Protein AF-A0A1X0S6M7-F1 (afdb_monomer_lite)

Sequence (130 aa):
MNEFTLKLNHEHPSCSLILDLDDKNWINVFSAEELDEIKNKCVEKDISFQFPEKDFLNTIPRTTDIIKVFNHISNIVIDPVTERDLYWLKIIIQQAADLFATNYLPLTDHSERDVMRRVWSFIDTAFDAN

pLDDT: mean 71.57, std 11.13, range [41.09, 85.56]

Secondary structure (DSSP, 8-state):
-HHHHTT-SS--GGGGT---TT-GGGGGTS-HHHHHHHHHH----------TTHHHHHHS---S-HHHHHHHHHT----TTTSHHHHHHHHHHHHHHHHHHTTSS--SS--HHHHHHHHHHHHHHHHS--

Foldseek 3Di:
DVVVCVPDPDDDCVVVVNDDLPDPVCVVVDPPVVSVVVVVVPPPPCPVPPVVCVVVVVQQDPDPDLVSRLVSLVPDDDDCVPRVSVVVVSVVSNVVSVCVVVVVDDPPPDDPVRVVVSVVVVVVVVVPPD

Organism: Rhizopus microsporus (NCBI:txid58291)

Radius of gyration: 20.67 Å; chains: 1; bounding box: 52×32×50 Å

Structure (mmCIF, N/CA/C/O backbone):
data_AF-A0A1X0S6M7-F1
#
_entry.id   AF-A0A1X0S6M7-F1
#
loop_
_atom_site.group_PDB
_atom_site.id
_atom_site.type_symbol
_atom_site.label_atom_id
_atom_site.label_alt_id
_atom_site.label_comp_id
_atom_site.label_asym_id
_atom_site.label_entity_id
_atom_site.label_seq_id
_atom_site.pdbx_PDB_ins_code
_atom_site.Cartn_x
_atom_site.Cartn_y
_atom_site.Cartn_z
_atom_site.occupancy
_atom_site.B_iso_or_equiv
_atom_site.auth_seq_id
_atom_site.auth_comp_id
_atom_site.auth_asym_id
_atom_site.auth_atom_id
_atom_site.pdbx_PDB_model_num
ATOM 1 N N . MET A 1 1 ? -13.687 1.045 28.177 1.00 54.53 1 MET A N 1
ATOM 2 C CA . MET A 1 1 ? -12.752 0.828 27.048 1.00 54.53 1 MET A CA 1
ATOM 3 C C . MET A 1 1 ? -11.516 0.018 27.455 1.00 54.53 1 MET A C 1
ATOM 5 O O . MET A 1 1 ? -11.320 -1.040 26.876 1.00 54.53 1 MET A O 1
ATOM 9 N N . ASN A 1 2 ? -10.766 0.416 28.497 1.00 55.38 2 ASN A N 1
ATOM 10 C CA . ASN A 1 2 ? -9.593 -0.337 28.990 1.00 55.38 2 ASN A CA 1
ATOM 11 C C . ASN A 1 2 ? -9.863 -1.818 29.330 1.00 55.38 2 ASN A C 1
ATOM 13 O O . ASN A 1 2 ? -9.045 -2.672 29.028 1.00 55.38 2 ASN A O 1
ATOM 17 N N . GLU A 1 3 ? -11.009 -2.165 29.923 1.00 62.09 3 GLU A N 1
ATOM 18 C CA . GLU A 1 3 ? -11.290 -3.569 30.282 1.00 62.09 3 GLU A CA 1
ATOM 19 C C . GLU A 1 3 ? -11.527 -4.500 29.083 1.00 62.09 3 GLU A C 1
ATOM 21 O O . GLU A 1 3 ? -11.384 -5.716 29.214 1.00 62.09 3 GLU A O 1
ATOM 26 N N . PHE A 1 4 ? -11.908 -3.950 27.926 1.00 65.81 4 PHE A N 1
ATOM 27 C CA . PHE A 1 4 ? -12.124 -4.720 26.703 1.00 65.81 4 PHE A CA 1
ATOM 28 C C . PHE A 1 4 ? -10.811 -4.905 25.935 1.00 65.81 4 PHE A C 1
ATOM 30 O O . PHE A 1 4 ? -10.477 -6.021 25.543 1.00 65.81 4 PHE A O 1
ATOM 37 N N . THR A 1 5 ? -10.023 -3.834 25.806 1.00 60.31 5 THR A N 1
ATOM 38 C CA . THR A 1 5 ? -8.711 -3.867 25.144 1.00 60.31 5 THR A CA 1
ATOM 39 C C . THR A 1 5 ? -7.724 -4.791 25.858 1.00 60.31 5 THR A C 1
ATOM 41 O O . THR A 1 5 ? -6.929 -5.454 25.202 1.00 60.31 5 THR A O 1
ATOM 44 N N . LEU A 1 6 ? -7.840 -4.936 27.183 1.00 65.50 6 LEU A N 1
ATOM 45 C CA . LEU A 1 6 ? -7.052 -5.883 27.982 1.00 65.50 6 LEU A CA 1
ATOM 46 C C . LEU A 1 6 ? -7.402 -7.367 27.750 1.00 65.50 6 LEU A C 1
ATOM 48 O O . LEU A 1 6 ? -6.656 -8.234 28.199 1.00 65.50 6 LEU A O 1
ATOM 52 N N . LYS A 1 7 ? -8.526 -7.679 27.089 1.00 69.50 7 LYS A N 1
ATOM 53 C CA . LYS A 1 7 ? -8.969 -9.059 26.799 1.00 69.50 7 LYS A CA 1
ATOM 54 C C . LYS A 1 7 ? -8.664 -9.505 25.369 1.00 69.50 7 LYS A C 1
ATOM 56 O O . LYS A 1 7 ? -8.893 -10.667 25.035 1.00 69.50 7 LYS A O 1
ATOM 61 N N . LEU A 1 8 ? -8.196 -8.595 24.520 1.00 68.62 8 LEU A N 1
ATOM 62 C CA . LEU A 1 8 ? -7.905 -8.875 23.122 1.00 68.62 8 LEU A CA 1
ATOM 63 C C . LEU A 1 8 ? -6.493 -9.457 22.976 1.00 68.62 8 LEU A C 1
ATOM 65 O O . LEU A 1 8 ? -5.521 -8.880 23.450 1.00 68.62 8 LEU A O 1
ATOM 69 N N . ASN A 1 9 ? -6.382 -10.592 22.282 1.00 65.00 9 ASN A N 1
ATOM 70 C CA . ASN A 1 9 ? -5.089 -11.220 21.969 1.00 65.00 9 ASN A CA 1
ATOM 71 C C . ASN A 1 9 ? -4.342 -10.514 20.822 1.00 65.00 9 ASN A C 1
ATOM 73 O O . ASN A 1 9 ? -3.154 -10.752 20.624 1.00 65.00 9 ASN A O 1
ATOM 77 N N . HIS A 1 10 ? -5.039 -9.666 20.061 1.00 67.69 10 HIS A N 1
ATOM 78 C CA . HIS A 1 10 ? -4.514 -8.938 18.909 1.00 67.69 10 HIS A CA 1
ATOM 79 C C . HIS A 1 10 ? -4.944 -7.470 18.958 1.00 67.69 10 HIS A C 1
ATOM 81 O O . HIS A 1 10 ? -5.960 -7.133 19.567 1.00 67.69 10 HIS A O 1
ATOM 87 N N . GLU A 1 11 ? -4.161 -6.601 18.318 1.00 66.81 11 GLU A N 1
ATOM 88 C CA . GLU A 1 11 ? -4.456 -5.172 18.219 1.00 66.81 11 GLU A CA 1
ATOM 89 C C . GLU A 1 11 ? -5.772 -4.978 17.450 1.00 66.81 11 GLU A C 1
ATOM 91 O O . GLU A 1 11 ? -5.950 -5.495 16.349 1.00 66.81 11 GLU A O 1
ATOM 96 N N . HIS A 1 12 ? -6.726 -4.295 18.078 1.00 70.75 12 HIS A N 1
ATOM 97 C CA . HIS A 1 12 ? -8.055 -4.036 17.535 1.00 70.75 12 HIS A CA 1
ATOM 98 C C . HIS A 1 12 ? -8.202 -2.524 17.310 1.00 70.75 12 HIS A C 1
ATOM 100 O O . HIS A 1 12 ? -7.685 -1.765 18.132 1.00 70.75 12 HIS A O 1
ATOM 106 N N . PRO A 1 13 ? -8.918 -2.043 16.277 1.00 72.38 13 PRO A N 1
ATOM 107 C CA . PRO A 1 13 ? -9.119 -0.608 16.030 1.00 72.38 13 PRO A CA 1
ATOM 108 C C . PRO A 1 13 ? -9.580 0.194 17.262 1.00 72.38 13 PRO A C 1
ATOM 110 O O . PRO A 1 13 ? -9.118 1.311 17.502 1.00 72.38 13 PRO A O 1
ATOM 113 N N . SER A 1 14 ? -10.398 -0.421 18.123 1.00 71.38 14 SER A N 1
ATOM 114 C CA . SER A 1 14 ? -10.837 0.154 19.403 1.00 71.38 14 SER A CA 1
ATOM 115 C C . SER A 1 14 ? -9.693 0.451 20.387 1.00 71.38 14 SER A C 1
ATOM 117 O O . SER A 1 14 ? -9.833 1.331 21.232 1.00 71.38 14 SER A O 1
ATOM 119 N N . CYS A 1 15 ? -8.560 -0.261 20.299 1.00 70.00 15 CYS A N 1
ATOM 120 C CA . CYS A 1 15 ? -7.344 0.028 21.070 1.00 70.00 15 CYS A CA 1
ATOM 121 C C . CYS A 1 15 ? -6.721 1.379 20.688 1.00 70.00 15 CYS A C 1
ATOM 123 O O . CYS A 1 15 ? -6.091 2.010 21.533 1.00 70.00 15 CYS A O 1
ATOM 125 N N . SER A 1 16 ? -6.943 1.836 19.455 1.00 73.50 16 SER A N 1
ATOM 126 C CA . SER A 1 16 ? -6.454 3.114 18.924 1.00 73.50 16 SER A CA 1
ATOM 127 C C . SER A 1 16 ? -7.538 4.192 18.880 1.00 73.50 16 SER A C 1
ATOM 129 O O . SER A 1 16 ? -7.366 5.203 18.205 1.00 73.50 16 SER A O 1
ATOM 131 N N . LEU A 1 17 ? -8.658 3.984 19.586 1.00 71.69 17 LEU A N 1
ATOM 132 C CA . LEU A 1 17 ? -9.828 4.873 19.574 1.00 71.69 17 LEU A CA 1
ATOM 133 C C . LEU A 1 17 ? -10.432 5.082 18.175 1.00 71.69 17 LEU A C 1
ATOM 135 O O . LEU A 1 17 ? -11.125 6.071 17.940 1.00 71.69 17 LEU A O 1
ATOM 139 N N . ILE A 1 18 ? -10.190 4.154 17.247 1.00 76.62 18 ILE A N 1
ATOM 140 C CA . ILE A 1 18 ? -10.829 4.168 15.934 1.00 76.62 18 ILE A CA 1
ATOM 141 C C . ILE A 1 18 ? -12.242 3.615 16.120 1.00 76.62 18 ILE A C 1
ATOM 143 O O . ILE A 1 18 ? -12.418 2.456 16.503 1.00 76.62 18 ILE A O 1
ATOM 147 N N . LEU A 1 19 ? -13.236 4.477 15.900 1.00 77.50 19 LEU A N 1
ATOM 148 C CA . LEU A 1 19 ? -14.648 4.163 16.080 1.00 77.50 19 LEU A CA 1
ATOM 149 C C . LEU A 1 19 ? -15.208 3.514 14.810 1.00 77.50 19 LEU A C 1
ATOM 151 O O . LEU A 1 19 ? -15.418 4.189 13.806 1.00 77.50 19 LEU A O 1
ATOM 155 N N . ASP A 1 20 ? -15.464 2.214 14.885 1.00 77.06 20 ASP A N 1
ATOM 156 C CA . ASP A 1 20 ? -16.236 1.469 13.890 1.00 77.06 20 ASP A CA 1
ATOM 157 C C . ASP A 1 20 ? -17.648 1.242 14.442 1.00 77.06 20 ASP A C 1
ATOM 159 O O . ASP A 1 20 ? -17.816 0.497 15.401 1.00 77.06 20 ASP A O 1
ATOM 163 N N . LEU A 1 21 ? -18.662 1.906 13.886 1.00 75.81 21 LEU A N 1
ATOM 164 C CA . LEU A 1 21 ? -20.027 1.873 14.429 1.00 75.81 21 LEU A CA 1
ATOM 165 C C . LEU A 1 21 ? -20.708 0.504 14.305 1.00 75.81 21 LEU A C 1
ATOM 167 O O . LEU A 1 21 ? -21.661 0.242 15.041 1.00 75.81 21 LEU A O 1
ATOM 171 N N . ASP A 1 22 ? -20.228 -0.363 13.413 1.00 76.81 22 ASP A N 1
ATOM 172 C CA . ASP A 1 22 ? -20.767 -1.715 13.233 1.00 76.81 22 ASP A CA 1
ATOM 173 C C . ASP A 1 22 ? -20.093 -2.739 14.164 1.00 76.81 22 ASP A C 1
ATOM 175 O O . ASP A 1 22 ? -20.519 -3.898 14.266 1.00 76.81 22 ASP A O 1
ATOM 179 N N . ASP A 1 23 ? -19.059 -2.320 14.894 1.00 79.50 23 ASP A N 1
ATOM 180 C CA . ASP A 1 23 ? -18.365 -3.167 15.845 1.00 79.50 23 ASP A CA 1
ATOM 181 C C . ASP A 1 23 ? -19.178 -3.357 17.141 1.00 79.50 23 ASP A C 1
ATOM 183 O O . ASP A 1 23 ? -19.558 -2.428 17.860 1.00 79.50 23 ASP A O 1
ATOM 187 N N . LYS A 1 24 ? -19.389 -4.629 17.493 1.00 79.81 24 LYS A N 1
ATOM 188 C CA . LYS A 1 24 ? -20.114 -5.069 18.692 1.00 79.81 24 LYS A CA 1
ATOM 189 C C . LYS A 1 24 ? -19.4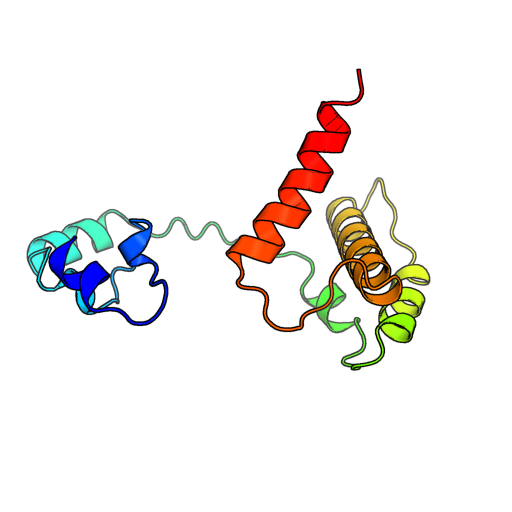63 -4.597 19.992 1.00 79.81 24 LYS A C 1
ATOM 191 O O . LYS A 1 24 ? -20.126 -4.586 21.031 1.00 79.81 24 LYS A O 1
ATOM 196 N N . ASN A 1 25 ? -18.192 -4.208 19.956 1.00 75.75 25 ASN A N 1
ATOM 197 C CA . ASN A 1 25 ? -17.452 -3.745 21.129 1.00 75.75 25 ASN A CA 1
ATOM 198 C C . ASN A 1 25 ? -18.019 -2.441 21.710 1.00 75.75 25 ASN A C 1
ATOM 200 O O . ASN A 1 25 ? -17.879 -2.186 22.909 1.00 75.75 25 ASN A O 1
ATOM 204 N N . TRP A 1 26 ? -18.719 -1.651 20.892 1.00 77.94 26 TRP A N 1
ATOM 205 C CA . TRP A 1 26 ? -19.297 -0.367 21.286 1.00 77.94 26 TRP A CA 1
ATOM 206 C C . TRP A 1 26 ? -20.667 -0.474 21.952 1.00 77.94 26 TRP A C 1
ATOM 208 O O . TRP A 1 26 ? -21.060 0.463 22.639 1.00 77.94 26 TRP A O 1
ATOM 218 N N . ILE A 1 27 ? -21.346 -1.626 21.860 1.00 78.31 27 ILE A N 1
ATOM 219 C CA . ILE A 1 27 ? -22.667 -1.867 22.482 1.00 78.31 27 ILE A CA 1
ATOM 220 C C . ILE A 1 27 ? -22.615 -1.702 24.011 1.00 78.31 27 ILE A C 1
ATOM 222 O O . ILE A 1 27 ? -23.599 -1.333 24.642 1.00 78.31 27 ILE A O 1
ATOM 226 N N . ASN A 1 28 ? -21.455 -1.966 24.619 1.00 76.25 28 ASN A N 1
ATOM 227 C CA . ASN A 1 28 ? -21.250 -1.815 26.063 1.00 76.25 28 ASN A CA 1
ATOM 228 C C . ASN A 1 28 ? -20.732 -0.420 26.462 1.00 76.25 28 ASN A C 1
ATOM 230 O O . ASN A 1 28 ? -20.492 -0.179 27.644 1.00 76.25 28 ASN A O 1
ATOM 234 N N . VAL A 1 29 ? -20.478 0.460 25.490 1.00 78.44 29 VAL A N 1
ATOM 235 C CA . VAL A 1 29 ? -19.892 1.796 25.694 1.00 78.44 29 VAL A CA 1
ATOM 236 C C . VAL A 1 29 ? -20.899 2.892 25.358 1.00 78.44 29 VAL A C 1
ATOM 238 O O . VAL A 1 29 ? -20.971 3.872 26.091 1.00 78.44 29 VAL A O 1
ATOM 241 N N . PHE A 1 30 ? -21.676 2.706 24.294 1.00 83.19 30 PHE A N 1
ATOM 242 C CA . PHE A 1 30 ? -22.719 3.615 23.839 1.00 83.19 30 PHE A CA 1
ATOM 243 C C . PHE A 1 30 ? -24.079 2.925 23.896 1.00 83.19 30 PHE A C 1
ATOM 245 O O . PHE A 1 30 ? -24.208 1.729 23.620 1.00 83.19 30 PHE A O 1
ATOM 252 N N . SER A 1 31 ? -25.108 3.692 24.228 1.00 85.00 31 SER A N 1
ATOM 253 C CA . 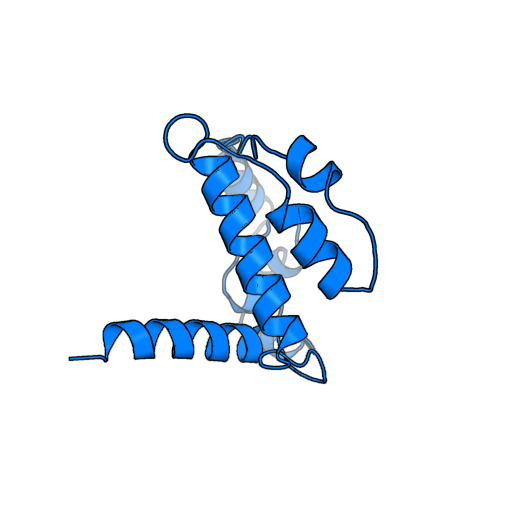SER A 1 31 ? -26.494 3.274 24.059 1.00 85.00 31 SER A CA 1
ATOM 254 C C . SER A 1 31 ? -26.868 3.187 22.575 1.00 85.00 31 SER A C 1
ATOM 256 O O . SER A 1 31 ? -26.228 3.785 21.708 1.00 85.00 31 SER A O 1
ATOM 258 N N . ALA A 1 32 ? -27.941 2.453 22.270 1.00 83.12 32 ALA A N 1
ATOM 259 C CA . ALA A 1 32 ? -28.453 2.359 20.902 1.00 83.12 32 ALA A CA 1
ATOM 260 C C . ALA A 1 32 ? -28.851 3.735 20.330 1.00 83.12 32 ALA A C 1
ATOM 262 O O . ALA A 1 32 ? -28.685 3.969 19.139 1.00 83.12 32 ALA A O 1
ATOM 263 N N . GLU A 1 33 ? -29.330 4.642 21.185 1.00 84.06 33 GLU A N 1
ATOM 264 C CA . GLU A 1 33 ? -29.704 6.014 20.823 1.00 84.06 33 GLU A CA 1
ATOM 265 C C . GLU A 1 33 ? -28.472 6.862 20.476 1.00 84.06 33 GLU A C 1
ATOM 267 O O . GLU A 1 33 ? -28.479 7.575 19.477 1.00 84.06 33 GLU A O 1
ATOM 272 N N . GLU A 1 34 ? -27.386 6.737 21.246 1.00 84.25 34 GLU A N 1
ATOM 273 C CA . GLU A 1 34 ? -26.118 7.425 20.965 1.00 84.25 34 GLU A CA 1
ATOM 274 C C . GLU A 1 34 ? -25.457 6.900 19.685 1.00 84.25 34 GLU A C 1
ATOM 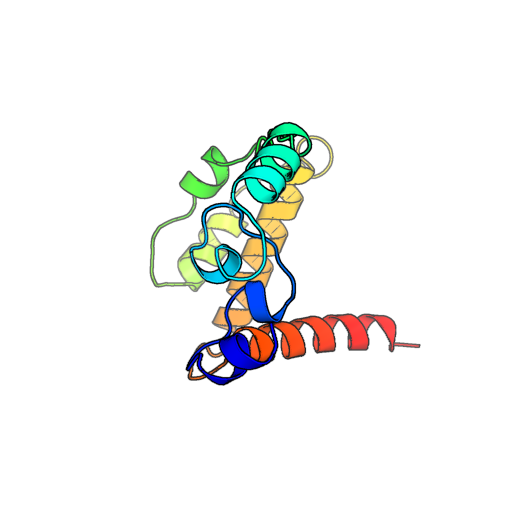276 O O . GLU A 1 34 ? -24.949 7.688 18.891 1.00 84.25 34 GLU A O 1
ATOM 281 N N . LEU A 1 35 ? -25.489 5.583 19.443 1.00 82.75 35 LEU A N 1
ATOM 282 C CA . LEU A 1 35 ? -24.980 5.003 18.195 1.00 82.75 35 LEU A CA 1
ATOM 283 C C . LEU A 1 35 ? -25.780 5.483 16.982 1.00 82.75 35 LEU A C 1
ATOM 285 O O . LEU A 1 35 ? -25.184 5.797 15.951 1.00 82.75 35 LEU A O 1
ATOM 289 N N . ASP A 1 36 ? -27.105 5.581 17.105 1.00 82.75 36 ASP A N 1
ATOM 290 C CA . ASP A 1 36 ? -27.962 6.113 16.045 1.00 82.75 36 ASP A CA 1
ATOM 291 C C . ASP A 1 36 ? -27.703 7.610 15.812 1.00 82.75 36 ASP A C 1
ATOM 293 O O . ASP A 1 36 ? -27.588 8.048 14.668 1.00 82.75 36 ASP A O 1
ATOM 297 N N . GLU A 1 37 ? -27.501 8.403 16.870 1.00 84.31 37 GLU A N 1
ATOM 298 C CA . GLU A 1 37 ? -27.114 9.813 16.739 1.00 84.31 37 GLU A CA 1
ATOM 299 C C . GLU A 1 37 ? -25.770 9.968 16.014 1.00 84.31 37 GLU A C 1
ATOM 301 O O . GLU A 1 37 ? -25.658 10.779 15.086 1.00 84.31 37 GLU A O 1
ATOM 306 N N . ILE A 1 38 ? -24.754 9.193 16.408 1.00 82.31 38 ILE A N 1
ATOM 307 C CA . ILE A 1 38 ? -23.434 9.240 15.775 1.00 82.31 38 ILE A CA 1
ATOM 308 C C . ILE A 1 38 ? -23.551 8.812 14.315 1.00 82.31 38 ILE A C 1
ATOM 310 O O . ILE A 1 38 ? -23.017 9.503 13.454 1.00 82.31 38 ILE A O 1
ATOM 314 N N . LYS A 1 39 ? -24.301 7.750 14.009 1.00 80.06 39 LYS A N 1
ATOM 315 C CA . LYS A 1 39 ? -24.534 7.286 12.634 1.00 80.06 39 LYS A CA 1
ATOM 316 C C . LYS A 1 39 ? -25.236 8.337 11.775 1.00 80.06 39 LYS A C 1
ATOM 318 O O . LYS A 1 39 ? -24.853 8.553 10.632 1.00 80.06 39 LYS A O 1
ATOM 323 N N . ASN A 1 40 ? -26.217 9.037 12.335 1.00 78.69 40 ASN A N 1
ATOM 324 C CA . ASN A 1 40 ? -26.958 10.080 11.628 1.00 78.69 40 ASN A CA 1
ATOM 325 C C . ASN A 1 40 ? -26.140 11.372 11.430 1.00 78.69 40 ASN A C 1
ATOM 327 O O . ASN A 1 40 ? -26.388 12.110 10.477 1.00 78.69 40 ASN A O 1
ATOM 331 N N . LYS A 1 41 ? -25.171 11.670 12.309 1.00 75.12 41 LYS A N 1
ATOM 332 C CA . LYS A 1 41 ? -24.274 12.841 12.195 1.00 75.12 41 LYS A CA 1
ATOM 333 C C . LYS A 1 41 ? -22.999 12.560 11.409 1.00 75.12 41 LYS A C 1
ATOM 335 O O . LYS A 1 41 ? -22.528 13.444 10.692 1.00 75.12 41 LYS A O 1
ATOM 340 N N . CYS A 1 42 ? -22.482 11.339 11.482 1.00 65.38 42 CYS A N 1
ATOM 341 C CA . CYS A 1 42 ? -21.578 10.753 10.503 1.00 65.38 42 CYS A CA 1
ATOM 342 C C . CYS A 1 42 ? -22.389 10.398 9.257 1.00 65.38 42 CYS A C 1
ATOM 344 O O . CYS A 1 42 ? -22.401 9.258 8.808 1.00 65.38 42 CYS A O 1
ATOM 346 N N . VAL A 1 43 ? -23.048 11.399 8.664 1.00 60.41 43 VAL A N 1
ATOM 347 C CA . VAL A 1 43 ? -23.290 11.353 7.230 1.00 60.41 43 VAL A CA 1
ATOM 348 C C . VAL A 1 43 ? -21.902 11.153 6.667 1.00 60.41 43 VAL A C 1
ATOM 350 O O . VAL A 1 43 ? -21.064 12.054 6.784 1.00 60.41 43 VAL A O 1
ATOM 353 N N . GLU A 1 44 ? -21.632 9.946 6.176 1.00 59.28 44 GLU A N 1
ATOM 354 C CA . GLU A 1 44 ? -20.500 9.691 5.319 1.00 59.28 44 GLU A CA 1
ATOM 355 C C . GLU A 1 44 ? -20.562 10.831 4.309 1.00 59.28 44 GLU A C 1
ATOM 357 O O . GLU A 1 44 ? -21.393 10.864 3.399 1.00 59.28 44 GLU A O 1
ATOM 362 N N . LYS A 1 45 ? -19.699 11.838 4.491 1.00 53.41 45 LYS A N 1
ATOM 363 C CA . LYS A 1 45 ? -19.124 12.449 3.320 1.00 53.41 45 LYS A CA 1
ATOM 364 C C . LYS A 1 45 ? -18.485 11.238 2.701 1.00 53.41 45 LYS A C 1
ATOM 366 O O . LYS A 1 45 ? -17.424 10.809 3.149 1.00 53.41 45 LYS A O 1
ATOM 371 N N . ASP A 1 46 ? -19.212 10.651 1.763 1.00 49.50 46 ASP A N 1
ATOM 372 C CA . ASP A 1 46 ? -18.671 9.848 0.707 1.00 49.50 46 ASP A CA 1
ATOM 373 C C . ASP A 1 46 ? -17.696 10.818 0.045 1.00 49.50 46 ASP A C 1
ATOM 375 O O . ASP A 1 46 ? -17.986 11.534 -0.914 1.00 49.50 46 ASP A O 1
ATOM 379 N N . ILE A 1 47 ? -16.539 10.980 0.693 1.00 52.31 47 ILE A N 1
ATOM 380 C CA . ILE A 1 47 ? -15.321 11.384 0.058 1.00 52.31 47 ILE A CA 1
ATOM 381 C C . ILE A 1 47 ? -15.147 10.171 -0.816 1.00 52.31 47 ILE A C 1
ATOM 383 O O . ILE A 1 47 ? -14.537 9.189 -0.395 1.00 52.31 47 ILE A O 1
ATOM 387 N N . SER A 1 48 ? -15.820 10.195 -1.969 1.00 49.19 48 SER A N 1
ATOM 388 C CA . SER A 1 48 ? -15.637 9.211 -2.996 1.00 49.19 48 SER A CA 1
ATOM 389 C C . SER A 1 48 ? -14.187 9.438 -3.354 1.00 49.19 48 SER A C 1
ATOM 391 O O . SER A 1 48 ? -13.846 10.320 -4.148 1.00 49.19 48 SER A O 1
ATOM 393 N N . PHE A 1 49 ? -13.307 8.740 -2.649 1.00 49.66 49 PHE A N 1
ATOM 394 C CA . PHE A 1 49 ? -11.929 8.624 -3.007 1.00 49.66 49 PHE A CA 1
ATOM 395 C C . PHE A 1 49 ? -12.022 7.765 -4.250 1.00 49.66 49 PHE A C 1
ATOM 397 O O . PHE A 1 49 ? -11.993 6.533 -4.207 1.00 49.66 49 PHE A O 1
ATOM 404 N N . GLN A 1 50 ? -12.308 8.432 -5.365 1.00 53.53 50 GLN A N 1
ATOM 405 C CA . GLN A 1 50 ? -12.169 7.867 -6.677 1.00 53.53 50 GLN A CA 1
ATOM 406 C C . GLN A 1 50 ? -10.677 7.649 -6.783 1.00 53.53 50 GLN A C 1
ATOM 408 O O . GLN A 1 50 ? -9.956 8.552 -7.171 1.00 53.53 50 GLN A O 1
ATOM 413 N N . PHE A 1 51 ? -10.222 6.487 -6.313 1.00 57.56 51 PHE A N 1
ATOM 414 C CA . PHE A 1 51 ? -8.897 5.976 -6.589 1.00 57.56 51 PHE A CA 1
ATOM 415 C C . PHE A 1 51 ? -8.856 5.907 -8.118 1.00 57.56 51 PHE A C 1
ATOM 417 O O . PHE A 1 51 ? -9.490 4.996 -8.666 1.00 57.56 51 PHE A O 1
ATOM 424 N N . PRO A 1 52 ? -8.241 6.872 -8.829 1.00 55.84 52 PRO A N 1
ATOM 425 C CA . PRO A 1 52 ? -8.514 7.067 -10.257 1.00 55.84 52 PRO A CA 1
ATOM 426 C C . PRO A 1 52 ? -7.931 5.939 -11.129 1.00 55.84 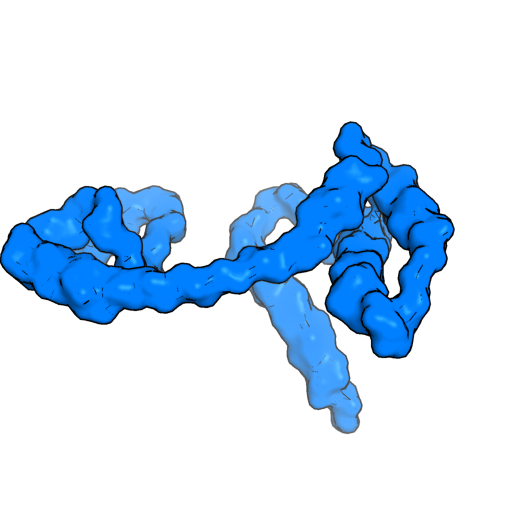52 PRO A C 1
ATOM 428 O O . PRO A 1 52 ? -7.934 6.000 -12.349 1.00 55.84 52 PRO A O 1
ATOM 431 N N . GLU A 1 53 ? -7.364 4.912 -10.498 1.00 65.88 53 GLU A N 1
ATOM 432 C CA . GLU A 1 53 ? -6.245 4.155 -11.044 1.00 65.88 53 GLU A CA 1
ATOM 433 C C . GLU A 1 53 ? -6.390 2.664 -10.719 1.00 65.88 53 GLU A C 1
ATOM 435 O O . GLU A 1 53 ? -5.424 1.904 -10.756 1.00 65.88 53 GLU A O 1
ATOM 440 N N . LYS A 1 54 ? -7.615 2.206 -10.413 1.00 66.75 54 LYS A N 1
ATOM 441 C CA . LYS A 1 54 ? -7.917 0.766 -10.302 1.00 66.75 54 LYS A CA 1
ATOM 442 C C . LYS A 1 54 ? -7.482 0.020 -11.561 1.00 66.75 54 LYS A C 1
ATOM 444 O O . LYS A 1 54 ? -6.990 -1.101 -11.468 1.00 66.75 54 LYS A O 1
ATOM 449 N N . ASP A 1 55 ? -7.617 0.663 -12.715 1.00 74.56 55 ASP A N 1
ATOM 450 C CA . ASP A 1 55 ? -7.191 0.112 -13.996 1.00 74.56 55 ASP A CA 1
ATOM 451 C C . ASP A 1 55 ? -5.674 -0.068 -14.059 1.00 74.56 55 ASP A C 1
ATOM 453 O O . ASP A 1 55 ? -5.214 -1.120 -14.494 1.00 74.56 55 ASP A O 1
ATOM 457 N N . PHE A 1 56 ? -4.899 0.879 -13.522 1.00 78.56 56 PHE A N 1
ATOM 458 C CA . PHE A 1 56 ? -3.447 0.749 -13.395 1.00 78.56 56 PHE A CA 1
ATOM 459 C C . PHE A 1 56 ? -3.055 -0.373 -12.426 1.00 78.56 56 PHE A C 1
ATOM 461 O O . PHE A 1 56 ? -2.190 -1.191 -12.727 1.00 78.56 56 PHE A O 1
ATOM 468 N N . LEU A 1 57 ? -3.727 -0.494 -11.279 1.00 77.94 57 LEU A N 1
ATOM 469 C CA . LEU A 1 57 ? -3.468 -1.605 -10.355 1.00 77.94 57 LEU A CA 1
ATOM 470 C C . LEU A 1 57 ? -3.783 -2.969 -10.987 1.00 77.94 57 LEU A C 1
ATOM 472 O O . LEU A 1 57 ? -3.097 -3.954 -10.713 1.00 77.94 57 LEU A O 1
ATOM 476 N N . ASN A 1 58 ? -4.783 -3.028 -11.867 1.00 80.38 58 ASN A N 1
ATOM 477 C CA . ASN A 1 58 ? -5.131 -4.238 -12.604 1.00 80.38 58 ASN A CA 1
ATOM 478 C C . ASN A 1 58 ? -4.102 -4.614 -13.683 1.00 80.38 58 ASN A C 1
ATOM 480 O O . ASN A 1 58 ? -4.070 -5.782 -14.075 1.00 80.38 58 ASN A O 1
ATOM 484 N N . THR A 1 59 ? -3.253 -3.689 -14.154 1.00 80.38 59 THR A N 1
ATOM 485 C CA . THR A 1 59 ? -2.180 -4.038 -15.103 1.00 80.38 59 THR A CA 1
ATOM 486 C C . THR A 1 59 ? -1.019 -4.762 -14.430 1.00 80.38 59 THR A C 1
ATOM 488 O O . THR A 1 59 ? -0.256 -5.451 -15.104 1.00 80.38 59 THR A O 1
ATOM 491 N N . ILE A 1 60 ? -0.882 -4.644 -13.105 1.00 82.06 60 ILE A N 1
ATOM 492 C CA . ILE A 1 60 ? 0.231 -5.238 -12.364 1.00 82.06 60 ILE A CA 1
ATOM 493 C C . ILE A 1 60 ? 0.104 -6.772 -12.371 1.00 82.06 60 ILE A C 1
ATOM 495 O O . ILE A 1 60 ? -0.932 -7.319 -11.978 1.00 82.06 60 ILE A O 1
ATOM 499 N N . PRO A 1 61 ? 1.157 -7.506 -12.776 1.00 81.56 61 PRO A N 1
ATOM 500 C CA . PRO A 1 61 ? 1.118 -8.959 -12.808 1.00 81.56 61 PRO A CA 1
ATOM 501 C C . PRO A 1 61 ? 0.945 -9.531 -11.397 1.00 81.56 61 PRO A C 1
ATOM 503 O O . PRO A 1 61 ? 1.732 -9.255 -10.493 1.00 81.56 61 PRO A O 1
ATOM 506 N N . ARG A 1 62 ? -0.058 -10.398 -11.224 1.00 79.94 62 ARG A N 1
ATOM 507 C CA . ARG A 1 62 ? -0.273 -11.166 -9.988 1.00 79.94 62 ARG A CA 1
ATOM 508 C C . ARG A 1 62 ? 0.725 -12.319 -9.917 1.00 79.94 62 ARG A C 1
ATOM 510 O O . ARG A 1 62 ? 0.417 -13.448 -10.288 1.00 79.94 62 ARG A O 1
ATOM 517 N N . THR A 1 63 ? 1.944 -12.012 -9.495 1.00 78.94 63 THR A N 1
ATOM 518 C CA . THR A 1 63 ? 3.048 -12.967 -9.378 1.00 78.94 63 THR A CA 1
ATOM 519 C C . THR A 1 63 ? 3.726 -12.831 -8.019 1.00 78.94 63 THR A C 1
ATOM 521 O O . THR A 1 63 ? 3.750 -11.753 -7.436 1.00 78.94 63 THR A O 1
ATOM 524 N N . THR A 1 64 ? 4.302 -13.923 -7.520 1.00 77.31 64 THR A N 1
ATOM 525 C CA . THR A 1 64 ? 5.154 -13.924 -6.317 1.00 77.31 64 THR A CA 1
ATOM 526 C C . THR A 1 64 ? 6.583 -13.455 -6.613 1.00 77.31 64 THR A C 1
ATOM 528 O O . THR A 1 64 ? 7.395 -13.301 -5.709 1.00 77.31 64 THR A O 1
ATOM 531 N N . ASP A 1 65 ? 6.907 -13.262 -7.892 1.00 81.31 65 ASP A N 1
ATOM 532 C CA . ASP A 1 65 ? 8.216 -12.832 -8.377 1.00 81.31 65 ASP A CA 1
ATOM 533 C C . ASP A 1 65 ? 8.293 -11.300 -8.443 1.00 81.31 65 ASP A C 1
ATOM 535 O O . ASP A 1 65 ? 7.824 -10.664 -9.392 1.00 81.31 65 ASP A O 1
ATOM 539 N N . ILE A 1 66 ? 8.890 -10.715 -7.409 1.00 80.62 66 ILE A N 1
ATOM 540 C CA . ILE A 1 66 ? 8.985 -9.265 -7.201 1.00 80.62 66 ILE A CA 1
ATOM 541 C C . ILE A 1 66 ? 9.819 -8.588 -8.297 1.00 80.62 66 ILE A C 1
ATOM 543 O O . ILE A 1 66 ? 9.506 -7.473 -8.712 1.00 80.62 66 ILE A O 1
ATOM 547 N N . ILE A 1 67 ? 10.817 -9.283 -8.848 1.00 81.50 67 ILE A N 1
ATOM 548 C CA . ILE A 1 67 ? 11.657 -8.759 -9.933 1.00 81.50 67 ILE A CA 1
ATOM 549 C C . ILE A 1 67 ? 10.819 -8.581 -11.206 1.00 81.50 67 ILE A C 1
ATOM 551 O O . ILE A 1 67 ? 10.964 -7.588 -11.923 1.00 81.50 67 ILE A O 1
ATOM 555 N N . LYS A 1 68 ? 9.885 -9.500 -11.482 1.00 82.94 68 LYS A N 1
ATOM 556 C CA . LYS A 1 68 ? 8.942 -9.347 -12.604 1.00 82.94 68 LYS A CA 1
ATOM 557 C C . LYS A 1 68 ? 7.990 -8.173 -12.409 1.00 82.94 68 LYS A C 1
ATOM 559 O O . LYS A 1 68 ? 7.710 -7.480 -13.385 1.00 82.94 68 LYS A O 1
ATOM 564 N N . VAL A 1 69 ? 7.522 -7.934 -11.183 1.00 82.56 69 VAL A N 1
ATOM 565 C CA . VAL A 1 69 ? 6.681 -6.768 -10.860 1.00 82.56 69 VAL A CA 1
ATOM 566 C C . VAL A 1 69 ? 7.461 -5.474 -11.098 1.00 82.56 69 VAL A C 1
ATOM 568 O O . VAL A 1 69 ? 6.989 -4.601 -11.824 1.00 82.56 69 VAL A O 1
ATOM 571 N N . PHE A 1 70 ? 8.687 -5.388 -10.579 1.00 83.75 70 PHE A N 1
ATOM 572 C CA . PHE A 1 70 ? 9.559 -4.227 -10.755 1.00 83.75 70 PHE A CA 1
ATOM 573 C C . PHE A 1 70 ? 9.833 -3.916 -12.233 1.00 83.75 70 PHE A C 1
ATOM 575 O O . PHE A 1 70 ? 9.673 -2.777 -12.679 1.00 83.75 70 PHE A O 1
ATOM 582 N N . ASN A 1 71 ? 10.199 -4.934 -13.018 1.00 84.31 71 ASN A N 1
ATOM 583 C CA . ASN A 1 71 ? 10.480 -4.771 -14.444 1.00 84.31 71 ASN A CA 1
ATOM 584 C C . ASN A 1 71 ? 9.230 -4.367 -15.230 1.00 84.31 71 ASN A C 1
ATOM 586 O O . ASN A 1 71 ? 9.309 -3.520 -16.118 1.00 84.31 71 ASN A O 1
ATOM 590 N N . HIS A 1 72 ? 8.072 -4.946 -14.903 1.00 85.56 72 HIS A N 1
ATOM 591 C CA . HIS A 1 72 ? 6.814 -4.601 -15.555 1.00 85.56 72 HIS A CA 1
ATOM 592 C C . HIS A 1 72 ? 6.468 -3.124 -15.344 1.00 85.56 72 HIS A C 1
ATOM 594 O O . HIS A 1 72 ? 6.234 -2.411 -16.314 1.00 85.56 72 HIS A O 1
ATOM 600 N N . ILE A 1 73 ? 6.514 -2.650 -14.098 1.00 84.81 73 ILE A N 1
ATOM 601 C CA . ILE A 1 73 ? 6.157 -1.268 -13.756 1.00 84.81 73 ILE A CA 1
ATOM 602 C C . ILE A 1 73 ? 7.178 -0.276 -14.320 1.00 84.81 73 ILE A C 1
ATOM 604 O O . ILE A 1 73 ? 6.800 0.787 -14.810 1.00 84.81 73 ILE A O 1
ATOM 608 N N . SER A 1 74 ? 8.464 -0.634 -14.336 1.00 83.25 74 SER A N 1
ATOM 609 C CA . SER A 1 74 ? 9.518 0.203 -14.925 1.00 83.25 74 SER A CA 1
ATOM 610 C C . SER A 1 74 ? 9.324 0.468 -16.414 1.00 83.25 74 SER A C 1
ATOM 612 O O . SER A 1 74 ? 9.656 1.559 -16.879 1.00 83.25 74 SER A O 1
ATOM 614 N N . ASN A 1 75 ? 8.723 -0.478 -17.137 1.00 84.62 75 ASN A N 1
ATOM 615 C CA . ASN A 1 75 ? 8.439 -0.340 -18.562 1.00 84.62 75 ASN A CA 1
ATOM 616 C C . ASN A 1 75 ? 7.191 0.503 -18.868 1.00 84.62 75 ASN A C 1
ATOM 618 O O . ASN A 1 75 ? 6.998 0.889 -20.021 1.00 84.62 75 ASN A O 1
ATOM 622 N N . ILE A 1 76 ? 6.344 0.806 -17.877 1.00 84.44 76 ILE A N 1
ATOM 623 C CA . ILE A 1 76 ? 5.170 1.659 -18.091 1.00 84.44 76 ILE A CA 1
ATOM 624 C C . ILE A 1 76 ? 5.636 3.110 -18.216 1.00 84.44 76 ILE A C 1
ATOM 626 O O . ILE A 1 76 ? 6.227 3.669 -17.290 1.00 84.44 76 ILE A O 1
ATOM 630 N N . VAL A 1 77 ? 5.372 3.739 -19.358 1.00 80.31 77 VAL A N 1
ATOM 631 C CA . VAL A 1 77 ? 5.658 5.162 -19.577 1.00 80.31 77 VAL A CA 1
ATOM 632 C C . VAL A 1 77 ? 4.441 5.964 -19.125 1.00 80.31 77 VAL A C 1
ATOM 634 O O . VAL A 1 77 ? 3.355 5.763 -19.654 1.00 80.31 77 VAL A O 1
ATOM 637 N N . ILE A 1 78 ? 4.633 6.842 -18.140 1.00 82.25 78 ILE A N 1
ATOM 638 C CA . ILE A 1 78 ? 3.602 7.738 -17.598 1.00 82.25 78 ILE A CA 1
ATOM 639 C C . ILE A 1 78 ? 4.169 9.148 -17.654 1.00 82.25 78 ILE A C 1
ATOM 641 O O . ILE A 1 78 ? 5.328 9.352 -17.275 1.00 82.25 78 ILE A O 1
ATOM 645 N N . ASP A 1 79 ? 3.378 10.099 -18.141 1.00 80.88 79 ASP A N 1
ATOM 646 C CA . ASP A 1 79 ? 3.783 11.498 -18.194 1.00 80.88 79 ASP A CA 1
ATOM 647 C C . ASP A 1 79 ? 3.721 12.116 -16.780 1.00 80.88 79 ASP A C 1
ATOM 649 O O . ASP A 1 79 ? 2.639 12.202 -16.196 1.00 80.88 79 ASP A O 1
ATOM 653 N N . PRO A 1 80 ? 4.851 12.573 -16.209 1.00 78.12 80 PRO A N 1
ATOM 654 C CA . PRO A 1 80 ? 4.898 13.070 -14.832 1.00 78.12 80 PRO A CA 1
ATOM 655 C C . PRO A 1 80 ? 4.183 14.415 -14.622 1.00 78.12 80 PRO A C 1
ATOM 657 O O . PRO A 1 80 ? 3.976 14.824 -13.477 1.00 78.12 80 PRO A O 1
ATOM 660 N N . VAL A 1 81 ? 3.850 15.132 -15.698 1.00 74.50 81 VAL A N 1
ATOM 661 C CA . VAL A 1 81 ? 3.211 16.455 -15.660 1.00 74.50 81 VAL A CA 1
ATOM 662 C C . VAL A 1 81 ? 1.706 16.330 -15.874 1.00 74.50 81 VAL A C 1
ATOM 664 O O . VAL A 1 81 ? 0.935 17.012 -15.200 1.00 74.50 81 VAL A O 1
ATOM 667 N N . THR A 1 82 ? 1.293 15.453 -16.786 1.00 78.94 82 THR A N 1
ATOM 668 C CA . THR A 1 82 ? -0.112 15.273 -17.178 1.00 78.94 82 THR A CA 1
ATOM 669 C C . THR A 1 82 ? -0.826 14.252 -16.292 1.00 78.94 82 THR A C 1
ATOM 671 O O . THR A 1 82 ? -1.976 14.463 -15.917 1.00 78.94 82 THR A O 1
ATOM 674 N N . GLU A 1 83 ? -0.137 13.178 -15.905 1.00 78.88 83 GLU A N 1
ATOM 675 C CA . GLU A 1 83 ? -0.679 12.049 -15.137 1.00 78.88 83 GLU A CA 1
ATOM 676 C C . GLU A 1 83 ? 0.092 11.892 -13.822 1.00 78.88 83 GLU A C 1
ATOM 678 O O . GLU A 1 83 ? 0.694 10.859 -13.517 1.00 78.88 83 GLU A O 1
ATOM 683 N N . ARG A 1 84 ? 0.113 12.979 -13.043 1.00 77.44 84 ARG A N 1
ATOM 684 C CA . ARG A 1 84 ? 0.943 13.095 -11.839 1.00 77.44 84 ARG A CA 1
ATOM 685 C C . ARG A 1 84 ? 0.627 12.031 -10.787 1.00 77.44 84 ARG A C 1
ATOM 687 O O . ARG A 1 84 ? 1.555 11.499 -10.184 1.00 77.44 84 ARG A O 1
ATOM 694 N N . ASP A 1 85 ? -0.649 11.731 -10.577 1.00 79.44 85 ASP A N 1
ATOM 695 C CA . ASP A 1 85 ? -1.101 10.782 -9.554 1.00 79.44 85 ASP A CA 1
ATOM 696 C C . ASP A 1 85 ? -0.648 9.350 -9.901 1.00 79.44 85 ASP A C 1
ATOM 698 O O . ASP A 1 85 ? 0.059 8.711 -9.118 1.00 79.44 85 ASP A O 1
ATOM 702 N N . LEU A 1 86 ? -0.872 8.928 -11.150 1.00 79.75 86 LEU A N 1
ATOM 703 C CA . LEU A 1 86 ? -0.390 7.661 -11.708 1.00 79.75 86 LEU A CA 1
ATOM 704 C C . LEU A 1 86 ? 1.136 7.542 -11.671 1.00 79.75 86 LEU A C 1
ATOM 706 O O . LEU A 1 86 ? 1.685 6.473 -11.393 1.00 79.75 86 LEU A O 1
ATOM 710 N N . TYR A 1 87 ? 1.841 8.640 -11.943 1.00 81.19 87 TYR A N 1
ATOM 711 C CA . TYR A 1 87 ? 3.296 8.683 -11.872 1.00 81.19 87 TYR A CA 1
ATOM 712 C C . TYR A 1 87 ? 3.801 8.463 -10.440 1.00 81.19 87 TYR A C 1
ATOM 714 O O . TYR A 1 87 ? 4.738 7.687 -10.226 1.00 81.19 87 TYR A O 1
ATOM 722 N N . TRP A 1 88 ? 3.164 9.089 -9.449 1.00 80.94 88 TRP A N 1
ATOM 723 C CA . TRP A 1 88 ? 3.473 8.844 -8.040 1.00 80.94 88 TRP A CA 1
ATOM 724 C C . TRP A 1 88 ? 3.178 7.403 -7.639 1.00 80.94 88 TRP A C 1
ATOM 726 O O . TRP A 1 88 ? 4.028 6.764 -7.015 1.00 80.94 88 TRP A O 1
ATOM 736 N N . LEU A 1 89 ? 2.027 6.866 -8.045 1.00 82.06 89 LEU A N 1
ATOM 737 C CA . LEU A 1 89 ? 1.660 5.480 -7.771 1.00 82.06 89 LEU A CA 1
ATOM 738 C C . LEU A 1 89 ? 2.696 4.503 -8.348 1.00 82.06 89 LEU A C 1
ATOM 740 O O . LEU A 1 89 ? 3.157 3.597 -7.648 1.00 82.06 89 LEU A O 1
ATOM 744 N N . LYS A 1 90 ? 3.128 4.728 -9.594 1.00 84.94 90 LYS A N 1
ATOM 745 C CA . LYS A 1 90 ? 4.206 3.969 -10.239 1.00 84.94 90 LYS A CA 1
ATOM 746 C C . LYS A 1 90 ? 5.486 3.994 -9.400 1.00 84.94 90 LYS A C 1
ATOM 748 O O . LYS A 1 90 ? 6.024 2.927 -9.105 1.00 84.94 90 LYS A O 1
ATOM 753 N N . ILE A 1 91 ? 5.961 5.178 -9.004 1.00 83.69 9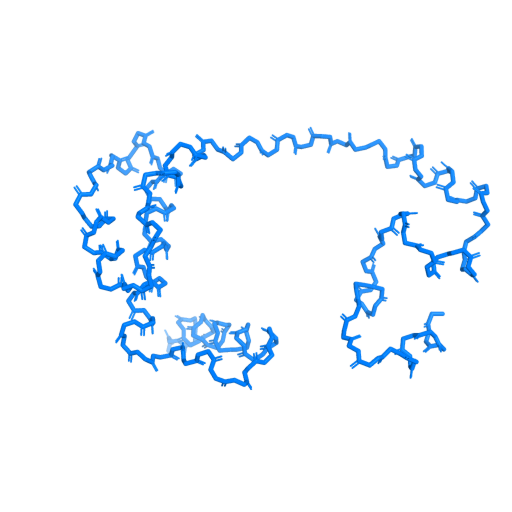1 ILE A N 1
ATOM 754 C CA . ILE A 1 91 ? 7.198 5.321 -8.217 1.00 83.69 91 ILE A CA 1
ATOM 755 C C . ILE A 1 91 ? 7.102 4.559 -6.899 1.00 83.69 91 ILE A C 1
ATOM 757 O O . ILE A 1 91 ? 8.026 3.822 -6.559 1.00 83.69 91 ILE A O 1
ATOM 761 N N . ILE A 1 92 ? 5.994 4.711 -6.173 1.00 83.44 92 ILE A N 1
ATOM 762 C CA . ILE A 1 92 ? 5.812 4.081 -4.860 1.00 83.44 92 ILE A CA 1
ATOM 763 C C . ILE A 1 92 ? 5.897 2.559 -4.986 1.00 83.44 92 ILE A C 1
ATOM 765 O O . ILE A 1 92 ? 6.598 1.912 -4.208 1.00 83.44 92 ILE A O 1
ATOM 769 N N . ILE A 1 93 ? 5.241 1.971 -5.991 1.00 83.56 93 ILE A N 1
ATOM 770 C CA . ILE A 1 93 ? 5.272 0.516 -6.171 1.00 83.56 93 ILE A CA 1
ATOM 771 C C . ILE A 1 93 ? 6.659 0.043 -6.632 1.00 83.56 93 ILE A C 1
ATOM 773 O O . ILE A 1 93 ? 7.121 -1.004 -6.178 1.00 83.56 93 ILE A O 1
ATOM 777 N N . GLN A 1 94 ? 7.358 0.804 -7.481 1.00 83.62 94 GLN A N 1
ATOM 778 C CA . GLN A 1 94 ? 8.742 0.483 -7.857 1.00 83.62 94 GLN A CA 1
ATOM 779 C C . GLN A 1 94 ? 9.677 0.494 -6.645 1.00 83.62 94 GLN A C 1
ATOM 781 O O . GLN A 1 94 ? 10.455 -0.441 -6.477 1.00 83.62 94 GLN A O 1
ATOM 786 N N . GLN A 1 95 ? 9.580 1.513 -5.790 1.00 82.00 95 GLN A N 1
ATOM 787 C CA . GLN A 1 95 ? 10.376 1.616 -4.567 1.00 82.00 95 GLN A CA 1
ATOM 788 C C . GLN A 1 95 ? 10.057 0.480 -3.593 1.00 82.00 95 GLN A C 1
ATOM 790 O O . GLN A 1 95 ? 10.968 -0.134 -3.046 1.00 82.00 95 GLN A O 1
ATOM 795 N N . ALA A 1 96 ? 8.777 0.143 -3.417 1.00 80.56 96 ALA A N 1
ATOM 796 C CA . ALA A 1 96 ? 8.377 -0.992 -2.594 1.00 80.56 96 ALA A CA 1
ATOM 797 C C . ALA A 1 96 ? 8.968 -2.307 -3.127 1.00 80.56 96 ALA A C 1
ATOM 799 O O . ALA A 1 96 ? 9.559 -3.073 -2.367 1.00 80.56 96 ALA A O 1
ATOM 800 N N . ALA A 1 97 ? 8.866 -2.555 -4.436 1.00 81.56 97 ALA A N 1
ATOM 801 C CA . ALA A 1 97 ? 9.446 -3.738 -5.066 1.00 81.56 97 ALA A CA 1
ATOM 802 C C . ALA A 1 97 ? 10.978 -3.795 -4.917 1.00 81.56 97 ALA A C 1
ATOM 804 O O . ALA A 1 97 ? 11.513 -4.871 -4.655 1.00 81.56 97 ALA A O 1
ATOM 805 N N . ASP A 1 98 ? 11.674 -2.661 -5.018 1.00 81.50 98 ASP A N 1
ATOM 806 C CA . ASP A 1 98 ? 13.124 -2.580 -4.807 1.00 81.50 98 ASP A CA 1
ATOM 807 C C . ASP A 1 98 ? 13.517 -2.897 -3.353 1.00 81.50 98 ASP A C 1
ATOM 809 O O . ASP A 1 98 ? 14.423 -3.694 -3.107 1.00 81.50 98 ASP A O 1
ATOM 813 N N . LEU A 1 99 ? 12.774 -2.380 -2.369 1.00 78.81 99 LEU A N 1
ATOM 814 C CA . LEU A 1 99 ? 12.998 -2.679 -0.946 1.00 78.81 99 LEU A CA 1
ATOM 815 C C . LEU A 1 99 ? 12.830 -4.170 -0.617 1.00 78.81 99 LEU A C 1
ATOM 817 O O . LEU A 1 99 ? 13.566 -4.717 0.211 1.00 78.81 99 LEU A O 1
ATOM 821 N N . PHE A 1 100 ? 11.880 -4.843 -1.269 1.00 75.38 100 PHE A N 1
ATOM 822 C CA . PHE A 1 100 ? 11.724 -6.289 -1.133 1.00 75.38 100 PHE A CA 1
ATOM 823 C C . PHE A 1 100 ? 12.813 -7.067 -1.881 1.00 75.38 100 PHE A C 1
ATOM 825 O O . PHE A 1 100 ? 13.335 -8.043 -1.345 1.00 75.38 100 PHE A O 1
ATOM 832 N N . ALA A 1 101 ? 13.186 -6.643 -3.092 1.00 75.94 101 ALA A N 1
ATOM 833 C CA . ALA A 1 101 ? 14.228 -7.299 -3.883 1.00 75.94 101 ALA A CA 1
ATOM 834 C C . ALA A 1 101 ? 15.611 -7.211 -3.214 1.00 75.94 101 ALA A C 1
ATOM 836 O O . ALA A 1 101 ? 16.386 -8.166 -3.252 1.00 75.94 101 ALA A O 1
ATOM 837 N N . THR A 1 102 ? 15.900 -6.089 -2.556 1.00 75.88 102 THR A N 1
ATOM 838 C CA . THR A 1 102 ? 17.138 -5.848 -1.797 1.00 75.88 102 THR A CA 1
ATOM 839 C C . THR A 1 102 ? 17.108 -6.434 -0.380 1.00 75.88 102 THR A C 1
ATOM 841 O O . THR A 1 102 ? 18.083 -6.307 0.358 1.00 75.88 102 THR A O 1
ATOM 844 N N . ASN A 1 103 ? 16.018 -7.119 -0.004 1.00 69.44 103 ASN A N 1
ATOM 845 C CA . ASN A 1 103 ? 15.809 -7.749 1.303 1.00 69.44 103 ASN A CA 1
ATOM 846 C C . ASN A 1 103 ? 15.930 -6.776 2.496 1.00 69.44 103 ASN A C 1
ATOM 848 O O . ASN A 1 103 ? 16.238 -7.189 3.615 1.00 69.44 103 ASN A O 1
ATOM 852 N N . TYR A 1 104 ? 15.671 -5.483 2.273 1.00 65.06 104 TYR A N 1
ATOM 853 C CA . TYR A 1 104 ? 15.602 -4.471 3.334 1.00 65.06 104 TYR A CA 1
ATOM 854 C C . TYR A 1 104 ? 14.304 -4.582 4.157 1.00 65.06 104 TYR A C 1
ATOM 856 O O . TYR A 1 104 ? 14.261 -4.158 5.315 1.00 65.06 104 TYR A O 1
ATOM 864 N N . LEU A 1 105 ? 13.262 -5.203 3.590 1.00 63.91 105 LEU A N 1
ATOM 865 C CA . LEU A 1 105 ? 11.992 -5.522 4.254 1.00 63.91 105 LEU A CA 1
ATOM 866 C C . LEU A 1 105 ? 11.698 -7.037 4.221 1.00 63.91 105 LEU A C 1
ATOM 868 O O . LEU A 1 105 ? 10.838 -7.482 3.460 1.00 63.91 105 LEU A O 1
ATOM 872 N N . PRO A 1 106 ? 12.375 -7.864 5.038 1.00 59.25 106 PRO A N 1
ATOM 873 C CA . PRO A 1 106 ? 11.995 -9.266 5.178 1.00 59.25 106 PRO A CA 1
ATOM 874 C C . PRO A 1 106 ? 10.640 -9.360 5.903 1.00 59.25 106 PRO A C 1
ATOM 876 O O . PRO A 1 106 ? 10.502 -8.872 7.019 1.00 59.25 106 PRO A O 1
ATOM 879 N N . LEU A 1 107 ? 9.633 -9.991 5.287 1.00 60.84 107 LEU A N 1
ATOM 880 C CA . LEU A 1 107 ? 8.287 -10.193 5.870 1.00 60.84 107 LEU A CA 1
ATOM 881 C C . LEU A 1 107 ? 8.231 -11.318 6.920 1.00 60.84 107 LEU A C 1
ATOM 883 O O . LEU A 1 107 ? 7.155 -11.796 7.271 1.00 60.84 107 LEU A O 1
ATOM 887 N N . THR A 1 108 ? 9.377 -11.780 7.409 1.00 50.97 108 THR A N 1
ATOM 888 C CA . THR A 1 108 ? 9.446 -12.795 8.460 1.00 50.97 108 THR A CA 1
ATOM 889 C C . THR A 1 108 ? 9.230 -12.138 9.822 1.00 50.97 108 THR A C 1
ATOM 891 O O . THR A 1 108 ? 10.081 -11.379 10.280 1.00 50.97 108 THR A O 1
ATOM 894 N N . ASP A 1 109 ? 8.096 -12.446 10.452 1.00 53.34 109 ASP A N 1
ATOM 895 C CA . ASP A 1 109 ? 7.781 -12.179 11.864 1.00 53.34 109 ASP A CA 1
ATOM 896 C C . ASP A 1 109 ? 7.828 -10.707 12.312 1.00 53.34 109 ASP A C 1
ATOM 898 O O . ASP A 1 109 ? 8.232 -10.389 13.433 1.00 53.34 109 ASP A O 1
ATOM 902 N N . HIS A 1 110 ? 7.396 -9.785 11.455 1.00 57.19 110 HIS A N 1
ATOM 903 C CA . HIS A 1 110 ? 7.270 -8.372 11.812 1.00 57.19 110 HIS A CA 1
ATOM 904 C C . HIS A 1 110 ? 5.801 -7.976 11.944 1.00 57.19 110 HIS A C 1
ATOM 906 O O . HIS A 1 110 ? 4.996 -8.219 11.045 1.00 57.19 110 HIS A O 1
ATOM 912 N N . SER A 1 111 ? 5.452 -7.371 13.081 1.00 59.06 111 SER A N 1
ATOM 913 C CA . SER A 1 111 ? 4.145 -6.741 13.258 1.00 59.06 111 SER A CA 1
ATOM 914 C C . SER A 1 111 ? 4.046 -5.498 12.366 1.00 59.06 111 SER A C 1
ATOM 916 O O . SER A 1 111 ? 5.064 -4.909 11.997 1.00 59.06 111 SER A O 1
ATOM 918 N N . GLU A 1 112 ? 2.832 -5.057 12.028 1.00 57.94 112 GLU A N 1
ATOM 919 C CA . GLU A 1 112 ? 2.610 -3.821 11.254 1.00 57.94 112 GLU A CA 1
ATOM 920 C C . GLU A 1 112 ? 3.354 -2.622 11.871 1.00 57.94 112 GLU A C 1
ATOM 922 O O . GLU A 1 112 ? 3.956 -1.807 11.170 1.00 57.94 112 GLU A O 1
ATOM 927 N N . ARG A 1 113 ? 3.426 -2.592 13.206 1.00 60.34 113 ARG A N 1
ATOM 928 C CA . ARG A 1 113 ? 4.199 -1.627 13.991 1.00 60.34 113 ARG A CA 1
ATOM 929 C C . ARG A 1 113 ? 5.698 -1.657 13.683 1.00 60.34 113 ARG A C 1
ATOM 931 O O . ARG A 1 113 ? 6.316 -0.597 13.620 1.00 60.34 113 ARG A O 1
ATOM 938 N N . ASP A 1 114 ? 6.291 -2.831 13.489 1.00 61.09 114 ASP A N 1
ATOM 939 C CA . ASP A 1 114 ? 7.722 -2.970 13.185 1.00 61.09 114 ASP A CA 1
ATOM 940 C C . ASP A 1 114 ? 8.044 -2.479 11.771 1.00 61.09 114 ASP A C 1
ATOM 942 O O . ASP A 1 114 ? 9.068 -1.827 11.552 1.00 61.09 114 ASP A O 1
ATOM 946 N N . VAL A 1 115 ? 7.139 -2.735 10.823 1.00 62.62 115 VAL A N 1
ATOM 947 C CA . VAL A 1 115 ? 7.239 -2.233 9.447 1.00 62.62 115 VAL A CA 1
ATOM 948 C C . VAL A 1 115 ? 7.112 -0.711 9.433 1.00 62.62 115 VAL A C 1
ATOM 950 O O . VAL A 1 115 ? 7.993 -0.035 8.903 1.00 62.62 115 VAL A O 1
ATOM 953 N N . MET A 1 116 ? 6.090 -0.161 10.095 1.00 63.91 116 MET A N 1
ATOM 954 C CA . MET A 1 116 ? 5.893 1.288 10.207 1.00 63.91 116 MET A CA 1
ATOM 955 C C . MET A 1 116 ? 7.070 1.973 10.895 1.00 63.91 116 MET A C 1
ATOM 957 O O . MET A 1 116 ? 7.522 3.017 10.436 1.00 63.91 116 MET A O 1
ATOM 961 N N . ARG A 1 117 ? 7.635 1.372 11.946 1.00 64.12 117 ARG A N 1
ATOM 962 C CA . ARG A 1 117 ? 8.796 1.931 12.644 1.00 64.12 117 ARG A CA 1
ATOM 963 C C . ARG A 1 117 ? 10.053 1.947 11.769 1.00 64.12 117 ARG A C 1
ATOM 965 O O . ARG A 1 117 ? 10.834 2.889 11.866 1.00 64.12 117 ARG A O 1
ATOM 972 N N . ARG A 1 118 ? 10.252 0.947 10.902 1.00 62.97 118 ARG A N 1
ATOM 973 C CA . ARG A 1 118 ? 11.359 0.950 9.927 1.00 62.97 118 ARG A CA 1
ATOM 974 C C . ARG A 1 118 ? 11.149 1.993 8.838 1.00 62.97 118 ARG A C 1
ATOM 976 O O . ARG A 1 118 ? 12.060 2.771 8.586 1.00 62.97 118 ARG A O 1
ATOM 983 N N . VAL A 1 119 ? 9.960 2.041 8.237 1.00 64.31 119 VAL A N 1
ATOM 984 C CA . VAL A 1 119 ? 9.621 3.033 7.203 1.00 64.31 119 VAL A CA 1
ATOM 985 C C . VAL A 1 119 ? 9.759 4.451 7.755 1.00 64.31 119 VAL A C 1
ATOM 987 O O . VAL A 1 119 ? 10.390 5.293 7.124 1.00 64.31 119 VAL A O 1
ATOM 990 N N . TRP A 1 120 ? 9.256 4.700 8.965 1.00 62.12 120 TRP A N 1
ATOM 991 C CA . TRP A 1 120 ? 9.373 6.004 9.612 1.00 62.12 120 TRP A CA 1
ATOM 992 C C . TRP A 1 120 ? 10.815 6.341 9.989 1.00 62.12 120 TRP A C 1
ATOM 994 O O . TRP A 1 120 ? 11.241 7.464 9.770 1.00 62.12 120 TRP A O 1
ATOM 1004 N N . SER A 1 121 ? 11.608 5.364 10.444 1.00 58.25 121 SER A N 1
ATOM 1005 C CA . SER A 1 121 ? 13.041 5.569 10.690 1.00 58.25 121 SER A CA 1
ATOM 1006 C C . SER A 1 121 ? 13.801 5.962 9.424 1.00 58.25 121 SER A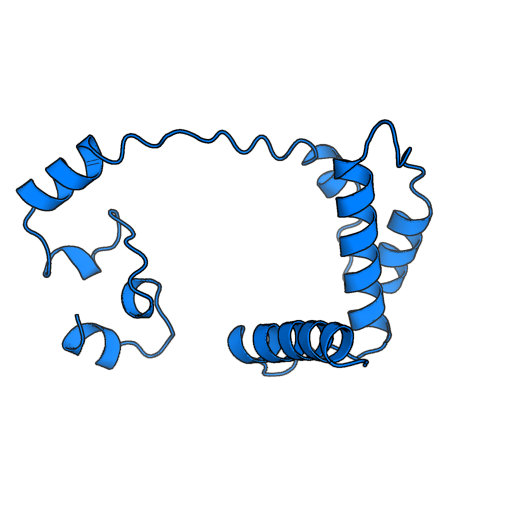 C 1
ATOM 1008 O O . SER A 1 121 ? 14.719 6.766 9.528 1.00 58.25 121 SER A O 1
ATOM 1010 N N . PHE A 1 122 ? 13.448 5.415 8.254 1.00 54.88 122 PHE A N 1
ATOM 1011 C CA . PHE A 1 122 ? 14.052 5.821 6.980 1.00 54.88 122 PHE A CA 1
ATOM 1012 C C . PHE A 1 122 ? 13.705 7.269 6.623 1.00 54.88 122 PHE A C 1
ATOM 1014 O O . PHE A 1 122 ? 14.572 8.014 6.163 1.00 54.88 122 PHE A O 1
ATOM 1021 N N . ILE A 1 123 ? 12.456 7.669 6.865 1.00 60.75 123 ILE A N 1
ATOM 1022 C CA . ILE A 1 123 ? 11.972 9.031 6.632 1.00 60.75 123 ILE A CA 1
ATOM 1023 C C . ILE A 1 123 ? 12.649 10.008 7.604 1.00 60.75 123 ILE A C 1
ATOM 1025 O O . ILE A 1 123 ? 13.213 10.999 7.151 1.00 60.75 123 ILE A O 1
ATOM 1029 N N . ASP A 1 124 ? 12.688 9.697 8.902 1.00 56.31 124 ASP A N 1
ATOM 1030 C CA . ASP A 1 124 ? 13.365 10.510 9.922 1.00 56.31 124 ASP A CA 1
ATOM 1031 C C . ASP A 1 124 ? 14.851 10.700 9.578 1.00 56.31 124 ASP A C 1
ATOM 1033 O O . ASP A 1 124 ? 15.325 11.831 9.532 1.00 56.31 124 ASP A O 1
ATOM 1037 N N . THR A 1 125 ? 15.579 9.642 9.190 1.00 55.81 125 THR A N 1
ATOM 1038 C CA . THR A 1 125 ? 16.988 9.789 8.767 1.00 55.81 125 THR A CA 1
ATOM 1039 C C . THR A 1 125 ? 17.185 10.647 7.517 1.00 55.81 125 THR A C 1
ATOM 1041 O O . THR A 1 125 ? 18.255 11.227 7.347 1.00 55.81 125 THR A O 1
ATOM 1044 N N . ALA A 1 126 ? 16.184 10.748 6.637 1.00 54.50 126 ALA A N 1
ATOM 1045 C CA . ALA A 1 126 ? 16.245 11.648 5.487 1.00 54.50 126 ALA A CA 1
ATOM 1046 C C . ALA A 1 126 ? 16.065 13.123 5.892 1.00 54.50 126 ALA A C 1
ATOM 1048 O O . ALA A 1 126 ? 16.541 14.006 5.180 1.00 54.50 126 ALA A O 1
ATOM 1049 N N . PHE A 1 127 ? 15.413 13.390 7.028 1.00 57.84 127 PHE A N 1
ATOM 1050 C CA . PHE A 1 127 ? 15.211 14.734 7.578 1.00 57.84 127 PHE A CA 1
ATOM 1051 C C . PHE A 1 127 ? 16.246 15.132 8.642 1.00 57.84 127 PHE A C 1
ATOM 1053 O O . PHE A 1 127 ? 16.459 16.324 8.851 1.00 57.84 127 PHE A O 1
ATOM 1060 N N . ASP A 1 128 ? 16.932 14.162 9.248 1.00 54.66 128 ASP A N 1
ATOM 1061 C CA . ASP A 1 128 ? 18.043 14.374 10.186 1.00 54.66 128 ASP A CA 1
ATOM 1062 C C . ASP A 1 128 ? 19.408 14.539 9.488 1.00 54.66 128 ASP A C 1
ATOM 1064 O O . ASP A 1 128 ? 20.422 14.782 10.143 1.00 54.66 128 ASP A O 1
ATOM 1068 N N . ALA A 1 129 ? 19.460 14.429 8.157 1.00 49.44 129 ALA A N 1
ATOM 1069 C CA . ALA A 1 129 ? 20.645 14.751 7.369 1.00 49.44 129 ALA A CA 1
ATOM 1070 C C . ALA A 1 129 ? 20.828 16.280 7.251 1.00 49.44 129 ALA A C 1
ATOM 1072 O O . ALA A 1 129 ? 20.541 16.871 6.210 1.00 49.44 129 ALA A O 1
ATOM 1073 N N . ASN A 1 130 ? 21.311 16.905 8.329 1.00 41.09 130 ASN A N 1
ATOM 1074 C CA . ASN A 1 130 ? 21.918 18.242 8.355 1.00 41.09 130 ASN A CA 1
ATOM 1075 C C . ASN A 1 130 ? 23.248 18.204 9.112 1.00 41.09 130 ASN A C 1
ATOM 1077 O O . ASN A 1 130 ? 23.250 17.749 10.278 1.00 41.09 130 ASN A O 1
#